Protein AF-A0A847IFY3-F1 (afdb_monomer)

Mean predicted aligned error: 4.47 Å

Solvent-accessible surface area (backbone atoms only — not comparable to full-atom values): 3322 Å² total; per-residue (Å²): 140,84,80,90,74,94,70,67,61,61,62,50,24,55,75,73,73,29,46,65,46,79,38,87,46,69,68,57,48,56,52,56,74,71,51,84,80,87,66,66,67,45,77,47,67,77,74,87,126

Radius of gyration: 12.52 Å; Cα contacts (8 Å, |Δi|>4): 39; chains: 1; bounding box: 31×26×25 Å

Structure (mmCIF, N/CA/C/O backbone):
data_AF-A0A847IFY3-F1
#
_entry.id   AF-A0A847IFY3-F1
#
loop_
_atom_site.group_PDB
_atom_site.id
_atom_site.type_symbol
_atom_site.label_atom_id
_atom_site.label_alt_id
_atom_site.label_comp_id
_atom_site.label_asym_id
_atom_site.label_entity_id
_atom_site.label_seq_id
_atom_site.pdbx_PDB_ins_code
_atom_site.Cartn_x
_atom_site.Cartn_y
_atom_site.Cartn_z
_atom_site.occupancy
_atom_site.B_iso_or_equiv
_atom_site.auth_seq_id
_atom_site.auth_comp_id
_atom_site.auth_asym_id
_atom_site.auth_atom_id
_atom_site.pdbx_PDB_model_num
ATOM 1 N N . MET A 1 1 ? 22.881 -15.172 -9.131 1.00 58.88 1 MET A N 1
ATOM 2 C CA . MET A 1 1 ? 22.050 -15.012 -10.343 1.00 58.88 1 MET A CA 1
ATOM 3 C C . MET A 1 1 ? 20.706 -14.462 -9.896 1.00 58.88 1 MET A C 1
ATOM 5 O O . MET A 1 1 ? 20.109 -15.059 -9.012 1.0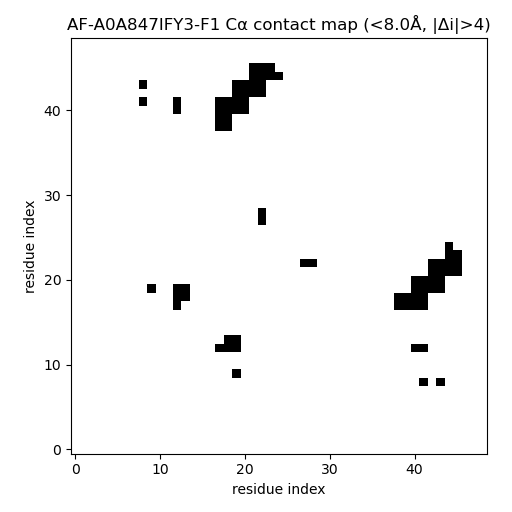0 58.88 1 MET A O 1
ATOM 9 N N . TYR A 1 2 ? 20.289 -13.307 -10.413 1.00 69.50 2 TYR A N 1
ATOM 10 C CA . TYR A 1 2 ? 18.998 -12.688 -10.098 1.00 69.50 2 TYR A CA 1
ATOM 11 C C . TYR A 1 2 ? 18.123 -12.760 -11.349 1.00 69.50 2 TYR A C 1
ATOM 13 O O . TYR A 1 2 ? 18.580 -12.374 -12.423 1.00 69.50 2 TYR A O 1
ATOM 21 N N . THR A 1 3 ? 16.903 -13.279 -11.217 1.00 80.50 3 THR A N 1
ATOM 22 C CA . THR A 1 3 ? 15.940 -13.347 -12.322 1.00 80.50 3 THR A CA 1
ATOM 23 C C . THR A 1 3 ? 14.870 -12.296 -12.056 1.00 80.50 3 THR A C 1
ATOM 25 O O . THR A 1 3 ? 14.057 -12.507 -11.153 1.00 80.50 3 THR A O 1
ATOM 28 N N . PRO A 1 4 ? 14.880 -11.155 -12.765 1.00 76.38 4 PRO A N 1
ATOM 29 C CA . PRO A 1 4 ? 13.865 -10.132 -12.577 1.00 76.38 4 PRO A CA 1
ATOM 30 C C . PRO A 1 4 ? 12.499 -10.698 -12.970 1.00 76.38 4 PRO A C 1
ATOM 32 O O . PRO A 1 4 ? 12.290 -11.116 -14.106 1.00 76.38 4 PRO A O 1
ATOM 35 N N . GLN A 1 5 ? 11.583 -10.726 -12.007 1.00 78.00 5 GLN A N 1
ATOM 36 C CA . GLN A 1 5 ? 10.189 -11.093 -12.222 1.00 78.00 5 GLN A CA 1
ATOM 37 C C . GLN A 1 5 ? 9.383 -9.804 -12.354 1.00 78.00 5 GLN A C 1
ATOM 39 O O . GLN A 1 5 ? 9.408 -8.966 -11.454 1.00 78.00 5 GLN A O 1
ATOM 44 N N . ASN A 1 6 ? 8.676 -9.632 -13.470 1.00 80.56 6 ASN A N 1
ATOM 45 C CA . ASN A 1 6 ? 7.799 -8.482 -13.668 1.00 80.56 6 ASN A CA 1
ATOM 46 C C . ASN A 1 6 ? 6.401 -8.835 -13.139 1.00 80.56 6 ASN A C 1
ATOM 48 O O . ASN A 1 6 ? 5.544 -9.315 -13.881 1.00 80.56 6 ASN A O 1
ATOM 52 N N . VAL A 1 7 ? 6.220 -8.712 -11.822 1.00 87.31 7 VAL A N 1
ATOM 53 C CA . VAL A 1 7 ? 4.969 -9.053 -11.131 1.00 87.31 7 VAL A CA 1
ATOM 54 C C . VAL A 1 7 ? 4.137 -7.794 -10.943 1.00 87.31 7 VAL A C 1
ATOM 56 O O . VAL A 1 7 ? 4.603 -6.818 -10.362 1.00 87.31 7 VAL A O 1
ATOM 59 N N . ASN A 1 8 ? 2.879 -7.832 -11.380 1.00 90.75 8 ASN A N 1
ATOM 60 C CA . ASN A 1 8 ? 1.925 -6.772 -11.080 1.00 90.75 8 ASN A CA 1
ATOM 61 C C . ASN A 1 8 ? 1.407 -6.930 -9.638 1.00 90.75 8 ASN A C 1
ATOM 63 O O . ASN A 1 8 ? 0.480 -7.700 -9.377 1.00 90.75 8 ASN A O 1
ATOM 67 N N . MET A 1 9 ? 2.032 -6.211 -8.705 1.00 92.12 9 MET A N 1
ATOM 68 C CA . MET A 1 9 ? 1.679 -6.239 -7.281 1.00 92.12 9 MET A CA 1
ATOM 69 C C . MET A 1 9 ? 0.2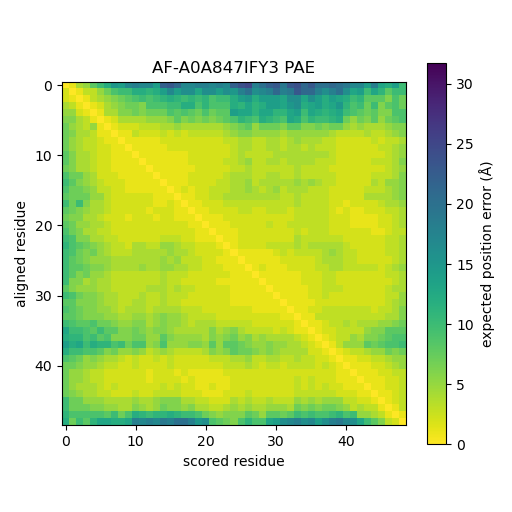91 -5.647 -6.997 1.00 92.12 9 MET 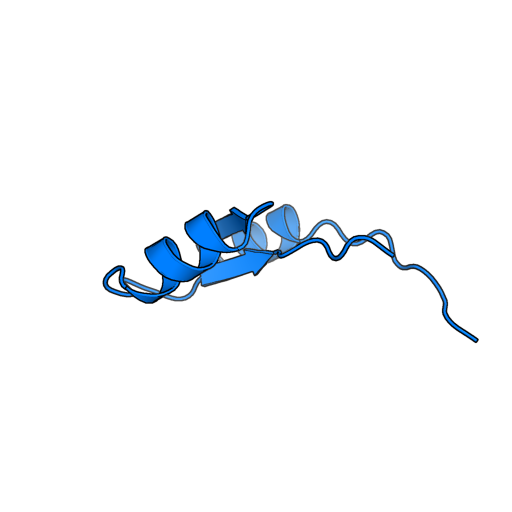A C 1
ATOM 71 O O . MET A 1 9 ? -0.424 -6.159 -6.136 1.00 92.12 9 MET A O 1
ATOM 75 N N . GLU A 1 10 ? -0.128 -4.633 -7.760 1.00 92.94 10 GLU A N 1
ATOM 76 C CA . GLU A 1 10 ? -1.455 -4.020 -7.633 1.00 92.94 10 GLU A CA 1
ATOM 77 C C . GLU A 1 10 ? -2.566 -5.035 -7.930 1.00 92.94 10 GLU A C 1
ATOM 79 O O . GLU A 1 10 ? -3.532 -5.161 -7.174 1.00 92.94 10 GLU A O 1
ATOM 84 N N . ALA A 1 11 ? -2.419 -5.792 -9.021 1.00 93.94 11 ALA A N 1
ATOM 85 C CA . ALA A 1 11 ? -3.386 -6.815 -9.403 1.00 93.94 11 ALA A CA 1
ATOM 86 C C . ALA A 1 11 ? -3.503 -7.912 -8.334 1.00 93.94 11 ALA A C 1
ATOM 88 O O . ALA A 1 11 ? -4.603 -8.399 -8.072 1.00 93.94 11 ALA A O 1
ATOM 89 N N . LEU A 1 12 ? -2.388 -8.266 -7.689 1.00 94.38 12 LEU A N 1
ATOM 90 C CA . LEU A 1 12 ? -2.377 -9.237 -6.601 1.00 94.38 12 LEU A CA 1
ATOM 91 C C . LEU A 1 12 ? -3.135 -8.709 -5.381 1.00 94.38 12 LEU A C 1
ATOM 93 O O . LEU A 1 12 ? -4.046 -9.380 -4.902 1.00 94.38 12 LEU A O 1
ATOM 97 N N . ALA A 1 13 ? -2.820 -7.496 -4.923 1.00 95.25 13 ALA A N 1
ATOM 98 C CA . ALA A 1 13 ? -3.505 -6.877 -3.790 1.00 95.25 13 ALA A CA 1
ATOM 99 C C . ALA A 1 13 ? -5.021 -6.794 -4.020 1.00 95.25 13 ALA A C 1
ATOM 101 O O . ALA A 1 13 ? -5.798 -7.268 -3.190 1.00 95.25 13 ALA A O 1
ATOM 102 N N . ARG A 1 14 ? -5.448 -6.312 -5.195 1.00 94.00 14 ARG A N 1
ATOM 103 C CA . ARG A 1 14 ? -6.872 -6.249 -5.561 1.00 94.00 14 ARG A CA 1
ATOM 104 C C . ARG A 1 14 ? -7.534 -7.624 -5.599 1.00 94.00 14 ARG A C 1
ATOM 106 O O . ARG A 1 14 ? -8.663 -7.755 -5.137 1.00 94.00 14 ARG A O 1
ATOM 113 N N . GLY A 1 15 ? -6.845 -8.645 -6.110 1.00 95.94 15 GLY A N 1
ATOM 114 C CA . GLY A 1 15 ? -7.353 -10.020 -6.141 1.00 95.94 15 GLY A CA 1
ATOM 115 C C . GLY A 1 15 ? -7.636 -10.598 -4.751 1.00 95.94 15 GLY A C 1
ATOM 116 O O . GLY A 1 15 ? -8.564 -11.388 -4.596 1.00 95.94 15 GLY A O 1
ATOM 117 N N . TYR A 1 16 ? -6.886 -10.162 -3.738 1.00 93.81 16 TYR A N 1
ATOM 118 C CA . TYR A 1 16 ? -7.084 -10.544 -2.337 1.00 93.81 16 TYR A CA 1
ATOM 119 C C . TYR A 1 16 ? -7.954 -9.559 -1.538 1.00 93.81 16 TYR A C 1
ATOM 121 O O . TYR A 1 16 ? -8.202 -9.790 -0.356 1.00 93.81 16 TYR A O 1
ATOM 129 N N . GLY A 1 17 ? -8.437 -8.480 -2.163 1.00 94.38 17 GLY A N 1
ATOM 130 C CA . GLY A 1 17 ? -9.205 -7.430 -1.488 1.00 94.38 17 GLY A CA 1
ATOM 131 C C . GLY A 1 17 ? -8.371 -6.579 -0.525 1.00 94.38 17 GLY A C 1
ATOM 132 O O . GLY A 1 17 ? -8.922 -6.007 0.412 1.00 94.38 17 GLY A O 1
ATOM 133 N N . TRP A 1 18 ? -7.054 -6.522 -0.722 1.00 95.00 18 TRP A N 1
ATOM 134 C CA . TRP A 1 18 ? -6.142 -5.690 0.060 1.00 95.00 18 TRP A CA 1
ATOM 135 C C . TRP A 1 18 ? -6.009 -4.299 -0.545 1.00 95.00 18 TRP A C 1
ATOM 137 O O . TRP A 1 18 ? -6.102 -4.121 -1.763 1.00 95.00 18 TRP A O 1
ATOM 147 N N . ASP A 1 19 ? -5.733 -3.325 0.316 1.00 93.38 19 ASP A N 1
ATOM 148 C CA . ASP A 1 19 ? -5.350 -1.989 -0.126 1.00 93.38 19 ASP A CA 1
AT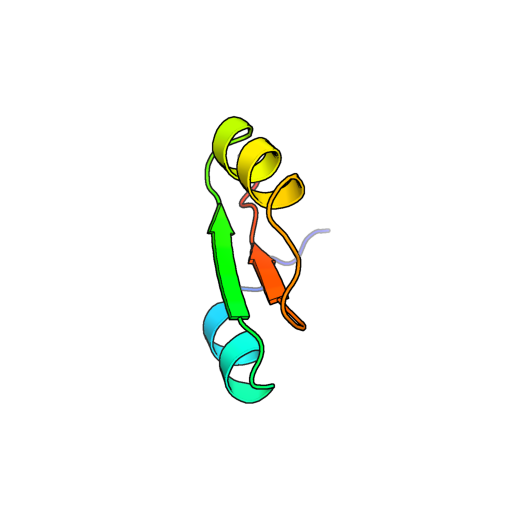OM 149 C C . ASP A 1 19 ? -3.958 -2.030 -0.776 1.00 93.38 19 ASP A C 1
ATOM 151 O O . ASP A 1 19 ? -3.100 -2.813 -0.363 1.00 93.38 19 ASP A O 1
ATOM 155 N N . PHE A 1 20 ? -3.728 -1.219 -1.807 1.00 93.75 20 PHE A N 1
ATOM 156 C CA . PHE A 1 20 ? -2.444 -1.157 -2.501 1.00 93.75 20 PHE A CA 1
ATOM 157 C C . PHE A 1 20 ? -1.939 0.274 -2.546 1.00 93.75 20 PHE A C 1
ATOM 159 O O . PHE A 1 20 ? -2.612 1.156 -3.082 1.00 93.75 20 PHE A O 1
ATOM 166 N N . ARG A 1 21 ? -0.709 0.486 -2.072 1.00 93.56 21 ARG A N 1
ATOM 167 C CA . ARG A 1 21 ? 0.006 1.748 -2.268 1.00 93.56 21 ARG A CA 1
ATOM 168 C C . ARG A 1 21 ? 1.416 1.497 -2.770 1.00 93.56 21 ARG A C 1
ATOM 170 O O . ARG A 1 21 ? 2.157 0.684 -2.226 1.00 93.56 21 ARG A O 1
ATOM 177 N N . ARG A 1 22 ? 1.792 2.244 -3.802 1.00 93.75 22 ARG A N 1
ATOM 178 C CA . ARG A 1 22 ? 3.158 2.308 -4.310 1.00 93.75 22 ARG A CA 1
ATOM 179 C C . ARG A 1 22 ? 3.787 3.600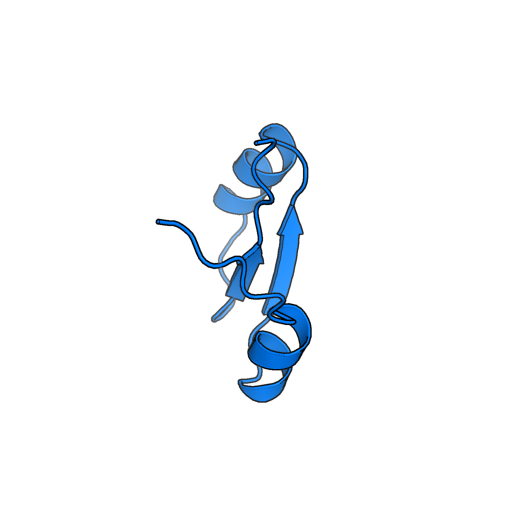 -3.816 1.00 93.75 22 ARG A C 1
ATOM 181 O O . ARG A 1 22 ? 3.215 4.665 -4.017 1.00 93.75 22 ARG A O 1
ATOM 188 N N . ILE A 1 23 ? 4.934 3.485 -3.164 1.00 94.44 23 ILE A N 1
ATOM 189 C CA . ILE A 1 23 ? 5.596 4.581 -2.467 1.00 94.44 23 ILE A CA 1
ATOM 190 C C . ILE A 1 23 ? 6.992 4.759 -3.041 1.00 94.44 23 ILE A C 1
ATOM 192 O O . ILE A 1 23 ? 7.810 3.849 -2.953 1.00 94.44 23 ILE A O 1
ATOM 196 N N . GLU A 1 24 ? 7.271 5.923 -3.619 1.00 92.88 24 GLU A N 1
ATOM 197 C CA . GLU A 1 24 ? 8.521 6.162 -4.350 1.00 92.88 24 GLU A CA 1
ATOM 198 C C . GLU A 1 24 ? 9.589 6.843 -3.491 1.00 92.88 24 GLU A C 1
ATOM 200 O O . GLU A 1 24 ? 10.779 6.775 -3.807 1.00 92.88 24 GLU A O 1
ATOM 205 N N . THR A 1 25 ? 9.192 7.472 -2.381 1.00 92.94 25 THR A N 1
ATOM 206 C CA . THR A 1 25 ? 10.111 8.192 -1.498 1.00 92.94 25 THR A CA 1
ATOM 207 C C . THR A 1 25 ? 10.115 7.658 -0.072 1.00 92.94 25 THR A C 1
ATOM 209 O O . THR A 1 25 ? 9.136 7.119 0.444 1.00 92.94 25 THR A O 1
ATOM 212 N N . ARG A 1 26 ? 11.240 7.874 0.619 1.00 90.94 26 ARG A N 1
ATOM 213 C CA . ARG A 1 26 ? 11.350 7.553 2.046 1.00 90.94 26 ARG A CA 1
ATOM 214 C C . ARG A 1 26 ? 10.339 8.340 2.887 1.00 90.94 26 ARG A C 1
ATOM 216 O O . ARG A 1 26 ? 9.733 7.754 3.771 1.00 90.94 26 ARG A O 1
ATOM 223 N N . GLY A 1 27 ? 10.125 9.623 2.586 1.00 94.00 27 GLY A N 1
ATOM 224 C CA . GLY A 1 27 ? 9.215 10.472 3.361 1.00 94.00 27 GLY A CA 1
ATOM 225 C C . GLY A 1 27 ? 7.757 10.011 3.288 1.00 94.00 27 GLY A C 1
ATOM 226 O O . GLY A 1 27 ? 7.061 10.007 4.298 1.00 94.00 27 GLY A O 1
ATOM 227 N N . GLU A 1 28 ? 7.309 9.558 2.119 1.00 92.50 28 GLU A N 1
ATOM 228 C CA . GLU A 1 28 ? 5.980 8.959 1.958 1.00 92.50 28 GLU A CA 1
ATOM 229 C C . GLU A 1 28 ? 5.846 7.639 2.727 1.00 92.50 28 GLU A C 1
ATOM 231 O O . GLU A 1 28 ? 4.802 7.385 3.323 1.00 92.50 28 GLU A O 1
ATOM 236 N N . LEU A 1 29 ? 6.902 6.817 2.767 1.00 93.19 29 LEU A N 1
ATOM 237 C CA . LEU A 1 29 ? 6.898 5.578 3.547 1.00 93.19 29 LEU A CA 1
ATOM 238 C C . LEU A 1 29 ? 6.829 5.880 5.045 1.00 93.19 29 LEU A C 1
ATOM 240 O O . LEU A 1 29 ? 6.066 5.249 5.768 1.00 93.19 29 LEU A O 1
ATOM 244 N N . GLU A 1 30 ? 7.604 6.858 5.510 1.00 94.94 30 GLU A N 1
ATOM 245 C CA . GLU A 1 30 ? 7.582 7.305 6.903 1.00 94.94 30 GLU A CA 1
ATOM 246 C C . GLU A 1 30 ? 6.195 7.822 7.298 1.00 94.94 30 GLU A C 1
ATOM 248 O O . GLU A 1 30 ? 5.671 7.412 8.331 1.00 94.94 30 GLU A O 1
ATOM 253 N N . ALA A 1 31 ? 5.562 8.647 6.457 1.00 92.75 31 ALA A N 1
ATOM 254 C CA . ALA A 1 31 ? 4.195 9.109 6.685 1.00 92.75 31 ALA A CA 1
ATOM 255 C C . ALA A 1 31 ? 3.210 7.933 6.749 1.00 92.75 31 ALA A C 1
ATOM 257 O O . ALA A 1 31 ? 2.435 7.832 7.701 1.00 92.75 31 ALA A O 1
ATOM 258 N N . LEU A 1 32 ? 3.303 7.000 5.800 1.00 92.38 32 LEU A N 1
ATOM 259 C CA . LEU A 1 32 ? 2.442 5.823 5.725 1.00 92.38 32 LEU A CA 1
ATOM 260 C C . LEU A 1 32 ? 2.505 4.959 6.984 1.00 92.38 32 LEU A C 1
ATOM 262 O O . LEU A 1 32 ? 1.481 4.478 7.462 1.00 92.38 32 LEU A O 1
ATOM 266 N N . LEU A 1 33 ? 3.701 4.775 7.542 1.00 91.69 33 LEU A N 1
ATOM 267 C CA . LEU A 1 33 ? 3.903 3.976 8.752 1.00 91.69 33 LEU A CA 1
ATOM 268 C C . LEU A 1 33 ? 3.315 4.624 10.016 1.00 91.69 33 LEU A C 1
ATOM 270 O O . LEU A 1 33 ? 3.166 3.940 11.028 1.00 91.69 33 LEU A O 1
ATOM 274 N N . THR A 1 34 ? 2.979 5.916 9.974 1.00 94.06 34 THR A N 1
ATOM 275 C CA . THR A 1 34 ? 2.297 6.619 11.076 1.00 94.06 34 THR A CA 1
ATOM 276 C C . THR A 1 34 ? 0.775 6.623 10.950 1.00 94.06 34 THR A C 1
ATOM 278 O O . THR A 1 34 ? 0.083 6.957 11.913 1.00 94.06 34 THR A O 1
ATOM 281 N N . GLU A 1 35 ? 0.238 6.251 9.787 1.00 91.31 35 GLU A N 1
ATOM 282 C CA . GLU A 1 35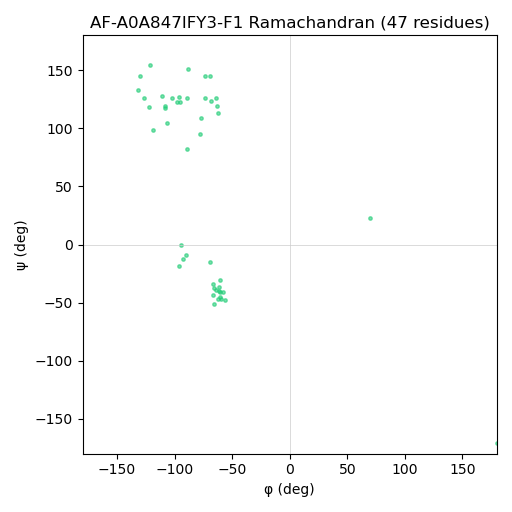 ? -1.202 6.203 9.564 1.00 91.31 35 GLU A CA 1
ATOM 283 C C . GLU A 1 35 ? -1.838 5.003 10.288 1.00 91.31 35 GLU A C 1
ATOM 285 O O . GLU A 1 35 ? -1.242 3.926 10.386 1.00 91.31 35 GLU A O 1
ATOM 290 N N . PRO A 1 36 ? -3.072 5.150 10.798 1.00 88.12 36 PRO A N 1
ATOM 291 C CA . PRO A 1 36 ? -3.792 4.035 11.393 1.00 88.12 36 PRO A CA 1
ATOM 292 C C . PRO A 1 36 ? -4.083 2.955 10.343 1.00 88.12 36 PRO A C 1
ATOM 294 O O . PRO A 1 36 ? -4.698 3.214 9.309 1.00 88.12 36 PRO A O 1
ATOM 297 N N . VAL A 1 37 ? -3.683 1.718 10.640 1.00 88.06 37 VAL A N 1
ATOM 298 C CA . VAL A 1 37 ? -3.934 0.560 9.774 1.00 88.06 37 VAL A CA 1
ATOM 299 C C . VAL A 1 37 ? -5.388 0.114 9.932 1.00 88.06 37 VAL A C 1
ATOM 301 O O . VAL A 1 37 ? -5.775 -0.432 10.963 1.00 88.06 37 VAL A O 1
ATOM 304 N N . THR A 1 38 ? -6.202 0.346 8.904 1.00 85.81 38 THR A N 1
ATOM 305 C CA . THR A 1 38 ? -7.635 -0.002 8.879 1.00 85.81 38 THR A CA 1
ATOM 306 C C . THR A 1 38 ? -7.920 -1.402 8.324 1.00 85.81 38 THR A C 1
ATOM 308 O O . THR A 1 38 ? -9.048 -1.880 8.430 1.00 85.81 38 THR A O 1
ATOM 311 N N . GLY A 1 39 ? -6.915 -2.083 7.765 1.00 87.75 39 GLY A N 1
ATOM 312 C CA . GLY A 1 39 ? -7.044 -3.412 7.166 1.00 87.75 39 GLY A CA 1
ATOM 313 C C . GLY A 1 39 ? -5.723 -3.937 6.599 1.00 87.75 39 GLY A C 1
ATOM 314 O O . GLY A 1 39 ? -4.662 -3.354 6.821 1.00 87.75 39 GLY A O 1
ATOM 315 N N . THR A 1 40 ? -5.773 -5.054 5.871 1.00 93.19 40 THR A N 1
ATOM 316 C CA . THR A 1 40 ? -4.588 -5.603 5.198 1.00 93.19 40 THR A CA 1
ATOM 317 C C . THR A 1 40 ? -4.232 -4.754 3.980 1.00 93.19 40 THR A C 1
ATOM 319 O O . THR A 1 40 ? -5.071 -4.537 3.105 1.00 93.19 40 THR A O 1
ATOM 322 N N . ALA A 1 41 ? -2.983 -4.297 3.920 1.00 92.69 41 ALA A N 1
ATOM 323 C CA . ALA A 1 41 ? -2.468 -3.467 2.839 1.00 92.69 41 ALA A CA 1
ATOM 324 C C . ALA A 1 41 ? -1.144 -4.024 2.305 1.00 92.69 41 ALA A C 1
ATOM 326 O O . ALA A 1 41 ? -0.325 -4.551 3.063 1.00 92.69 41 ALA A O 1
ATOM 327 N N . LEU A 1 42 ? -0.931 -3.885 0.999 1.00 93.94 42 LEU A N 1
ATOM 328 C CA . LEU A 1 42 ? 0.306 -4.208 0.304 1.00 93.94 42 LEU A CA 1
ATOM 329 C C . LEU A 1 42 ? 1.000 -2.908 -0.115 1.00 93.94 42 LEU A C 1
ATOM 331 O O . LEU 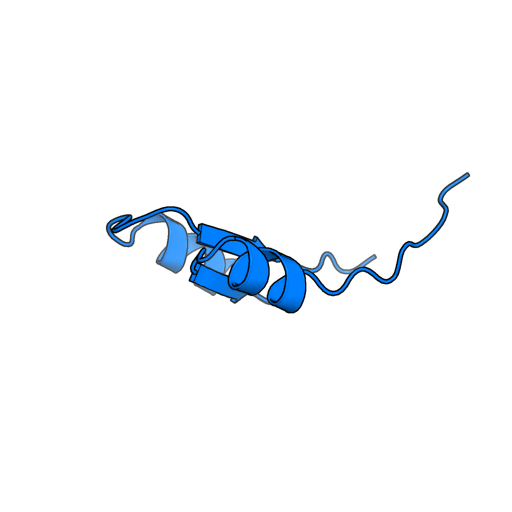A 1 42 ? 0.451 -2.125 -0.892 1.00 93.94 42 LEU A O 1
ATOM 335 N N . ILE A 1 43 ? 2.217 -2.698 0.389 1.00 94.81 43 ILE A N 1
ATOM 336 C CA . ILE A 1 43 ? 3.022 -1.510 0.093 1.00 94.81 43 ILE A CA 1
ATOM 337 C C . ILE A 1 43 ? 4.193 -1.896 -0.810 1.00 94.81 43 ILE A C 1
ATOM 339 O O . ILE A 1 43 ? 5.048 -2.689 -0.413 1.00 94.81 43 ILE A O 1
ATOM 343 N N . GLU A 1 44 ? 4.243 -1.336 -2.016 1.00 94.12 44 GLU A N 1
ATOM 344 C CA . GLU A 1 44 ? 5.368 -1.502 -2.941 1.00 94.12 44 GLU A CA 1
ATOM 345 C C . GLU A 1 44 ? 6.341 -0.324 -2.803 1.00 94.12 44 GLU A C 1
ATOM 347 O O . GLU A 1 44 ? 5.957 0.826 -3.013 1.00 94.12 44 GLU A O 1
ATOM 352 N N . VAL A 1 45 ? 7.610 -0.613 -2.493 1.00 93.81 45 VAL A N 1
ATOM 353 C CA . V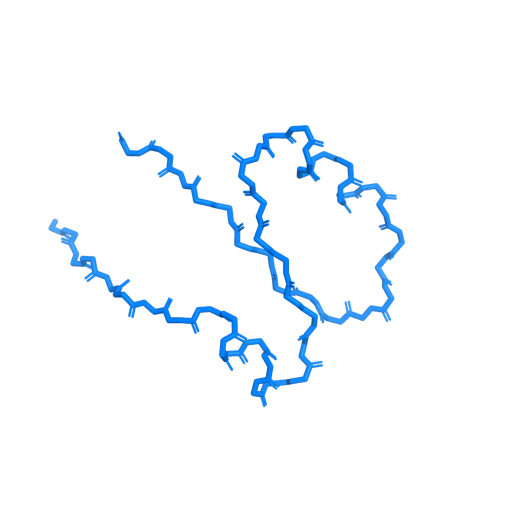AL A 1 45 ? 8.692 0.384 -2.419 1.00 93.81 45 VAL A CA 1
ATOM 354 C C . VAL A 1 45 ? 9.766 0.017 -3.451 1.00 93.81 45 VAL A C 1
ATOM 356 O O . VAL A 1 45 ? 10.574 -0.882 -3.195 1.00 93.81 45 VAL A O 1
ATOM 359 N N . PRO A 1 46 ? 9.779 0.647 -4.640 1.00 87.81 46 PRO A N 1
ATOM 360 C CA . PRO A 1 46 ? 10.773 0.364 -5.658 1.00 87.81 46 PRO A CA 1
ATOM 361 C C . PRO A 1 46 ? 12.144 0.863 -5.192 1.00 87.81 46 PRO A C 1
ATOM 363 O O . PRO A 1 46 ? 12.334 2.035 -4.876 1.00 87.81 46 PRO A O 1
ATOM 366 N N . LEU A 1 47 ? 13.119 -0.042 -5.160 1.00 85.00 47 LEU A N 1
ATOM 367 C CA . LEU A 1 47 ? 14.497 0.297 -4.829 1.00 85.00 47 LEU A CA 1
ATOM 368 C C . LEU A 1 47 ? 15.248 0.684 -6.105 1.00 85.00 47 LEU A C 1
ATOM 370 O O . LEU A 1 47 ? 15.289 -0.084 -7.071 1.00 85.00 47 LEU A O 1
ATOM 374 N N . SER A 1 48 ? 15.862 1.868 -6.096 1.00 74.81 48 SER A N 1
ATOM 375 C CA . SER A 1 48 ? 16.846 2.250 -7.107 1.00 74.81 48 SER A CA 1
ATOM 376 C C . SER A 1 48 ? 18.033 1.296 -7.010 1.00 74.81 48 SER A C 1
ATOM 378 O O . SER A 1 48 ? 18.722 1.242 -5.995 1.00 74.81 48 SER A O 1
ATOM 380 N N . ARG A 1 49 ? 18.187 0.499 -8.060 1.00 72.31 49 ARG A N 1
ATOM 381 C CA . ARG A 1 49 ? 19.241 -0.503 -8.255 1.00 72.31 49 ARG A CA 1
ATOM 382 C C . ARG A 1 49 ? 20.617 0.121 -8.435 1.00 72.31 49 ARG A C 1
ATOM 384 O O . ARG A 1 49 ? 20.693 1.141 -9.157 1.00 72.31 49 ARG A O 1
#

Foldseek 3Di:
DDDDDPDDVVVVCVVVVAAEDEDADPVVVVVVVPDDDPDHHDYHYDDDD

Nearest PDB structures (foldseek):
  5ery-assembly1_A  TM=8.755E-01  e=1.400E-01  Mycobacterium tuberculosis H37Rv
  5erx-assembly1_A  TM=8.455E-01  e=1.216E-01  Mycobacterium tuberculosis H37Rv
  6o04-assembly1_D  TM=8.892E-01  e=3.756E-01  Mycobacterium tuberculosis H37Rv
  7tin-assembly1_A  TM=8.62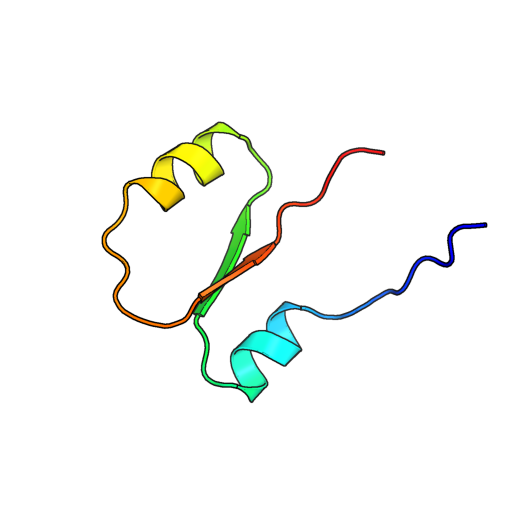8E-01  e=3.500E-01  Staphylococcus aureus
  5ery-assembly1_B  TM=8.597E-01  e=5.342E-01  Mycobacterium tuberculosis H37Rv

pLDDT: mean 89.35, std 7.75, range [58.88, 95.94]

Sequence (49 aa):
MYTPQNVNMEALARGYGWDFRRIETRGELEALLTEPVTGTALIEVPLSR

Secondary structure (DSSP, 8-state):
--------HHHHHHHTT-EEEE--SHHHHHHHHHS---S-EEEE-----